Protein AF-A0A133Z0N5-F1 (afdb_monomer)

Secondary structure (DSSP, 8-state):
--EEEEEEEEEEE-TTS-EEEEEEEEETTEEEEEEEEEEES-GGGEETTEE-S-TTT-TT---TTS---

pLDDT: mean 78.31, std 14.7, range [40.97, 93.25]

Nearest PDB structures (foldseek):
  2oc3-assembly1_A  TM=4.316E-01  e=1.949E+00  Homo sapiens
  1g4u-assembly1_S  TM=5.251E-01  e=5.160E+00  Salmonella enterica subsp. enterica serovar Typhimurium
  8wut-assembly1_E  TM=5.143E-01  e=4.299E+00  Moloney murine leukemia virus
  4nnd-assembly2_B  TM=4.362E-01  e=2.642E+00  Homo sapiens
  4c0f-assembly2_D  TM=2.782E-01  e=6.994E+00  Homo sapiens

Foldseek 3Di:
DKDWFWDWDCVDADPLQKTWIWIWIDDPHDTDTHTDPDIDNDPVLDDPRARHPDPVRDPVPPVPVPPDD

Solvent-accessible surface area (backbone atoms only — not comparable to full-atom values): 4446 Å² total; per-residue (Å²): 131,73,48,79,42,54,44,69,54,82,89,60,54,46,99,83,64,25,34,50,42,26,40,36,41,37,43,99,90,45,76,47,73,47,85,50,95,51,69,42,72,50,72,87,35,53,54,98,62,38,71,44,98,45,81,88,62,44,80,82,67,58,64,86,85,72,82,80,128

Mean predicted aligned error: 8.86 Å

Sequence (69 aa):
MATLSLTIFKAKQLANGKHKIRIAVRHHHETAYIITPYIIDDISQFKNGNVIKRYDADIRYCPKKVCKV

Structure (mmCIF, N/CA/C/O backbone):
data_AF-A0A133Z0N5-F1
#
_entry.id   AF-A0A133Z0N5-F1
#
loop_
_atom_site.group_PDB
_atom_site.id
_atom_site.type_symbol
_atom_site.label_atom_id
_atom_site.label_alt_id
_atom_site.label_comp_id
_atom_site.label_asym_id
_atom_site.label_entity_id
_atom_site.label_seq_id
_atom_site.pdbx_PDB_ins_code
_atom_site.Cartn_x
_atom_site.Cartn_y
_atom_site.Cartn_z
_atom_site.occupancy
_atom_site.B_iso_or_equiv
_atom_site.auth_seq_id
_atom_site.auth_comp_id
_atom_site.auth_asym_id
_atom_site.auth_atom_id
_atom_site.pdbx_PDB_model_num
ATOM 1 N N . MET A 1 1 ? 6.179 -2.785 -20.420 1.00 81.50 1 MET A N 1
ATOM 2 C CA . MET A 1 1 ? 4.835 -2.257 -20.084 1.00 81.50 1 MET A CA 1
ATOM 3 C C . MET A 1 1 ? 4.739 -2.130 -18.575 1.00 81.50 1 MET A C 1
ATOM 5 O O . MET A 1 1 ? 5.024 -3.104 -17.887 1.00 81.50 1 MET A O 1
ATOM 9 N N . ALA A 1 2 ? 4.437 -0.940 -18.061 1.00 86.56 2 ALA A N 1
ATOM 10 C CA . ALA A 1 2 ? 4.347 -0.717 -16.621 1.00 86.56 2 ALA A CA 1
ATOM 11 C C . ALA A 1 2 ? 3.031 -1.283 -16.067 1.00 86.56 2 ALA A C 1
ATOM 13 O O . ALA A 1 2 ? 1.976 -1.090 -16.668 1.00 86.56 2 ALA A O 1
ATOM 14 N N . THR A 1 3 ? 3.086 -1.971 -14.926 1.00 92.31 3 THR A N 1
ATOM 15 C CA . THR A 1 3 ? 1.889 -2.464 -14.229 1.00 92.31 3 THR A CA 1
ATOM 16 C C . THR A 1 3 ? 1.652 -1.645 -12.971 1.00 92.31 3 THR A C 1
ATOM 18 O O . THR A 1 3 ? 2.570 -1.477 -12.163 1.00 92.31 3 THR A O 1
ATOM 21 N N . LEU A 1 4 ? 0.421 -1.173 -12.797 1.00 91.25 4 LEU A N 1
ATOM 22 C CA . LEU A 1 4 ? -0.019 -0.438 -11.617 1.00 91.25 4 LEU A CA 1
ATOM 23 C C . LEU A 1 4 ? -0.823 -1.382 -10.723 1.00 91.25 4 LEU A C 1
ATOM 25 O O . LEU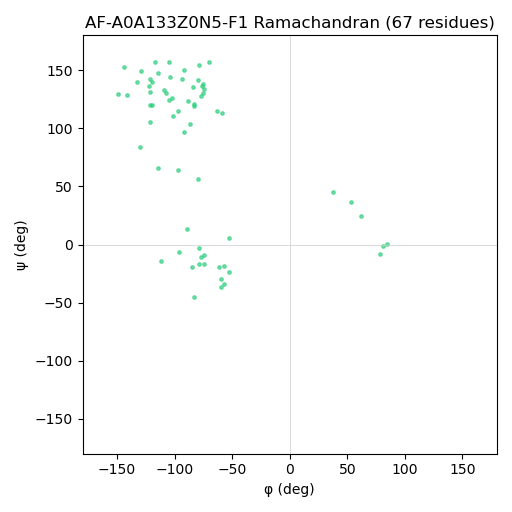 A 1 4 ? -1.790 -1.988 -11.180 1.00 91.25 4 LEU A O 1
ATOM 29 N N . SER A 1 5 ? -0.444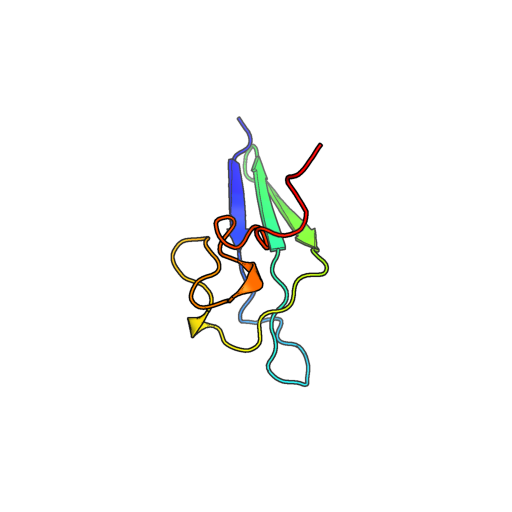 -1.507 -9.454 1.00 89.50 5 SER A N 1
ATOM 30 C CA . SER A 1 5 ? -1.223 -2.256 -8.469 1.00 89.50 5 SER A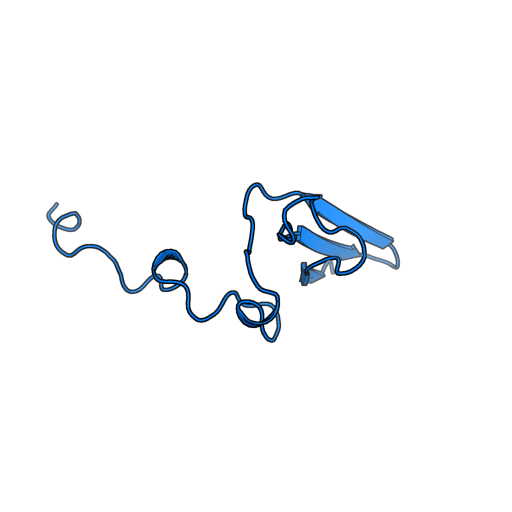 CA 1
ATOM 31 C C . SER A 1 5 ? -1.402 -1.464 -7.182 1.00 89.50 5 SER A C 1
ATOM 33 O O . SER A 1 5 ? -0.493 -0.793 -6.696 1.00 89.50 5 SER A O 1
ATOM 35 N N . LEU A 1 6 ? -2.598 -1.532 -6.606 1.00 89.75 6 LEU A N 1
ATOM 36 C CA . LEU A 1 6 ? -2.851 -0.980 -5.282 1.00 89.75 6 LEU A CA 1
ATOM 37 C C . LEU A 1 6 ? -2.222 -1.898 -4.235 1.00 89.75 6 LEU A C 1
ATOM 39 O O . LEU A 1 6 ? -2.350 -3.122 -4.295 1.00 89.75 6 LEU A O 1
ATOM 43 N N . THR A 1 7 ? -1.521 -1.305 -3.276 1.00 88.38 7 THR A N 1
ATOM 44 C CA . THR A 1 7 ? -0.785 -2.034 -2.244 1.00 88.38 7 THR A CA 1
ATOM 45 C C . THR A 1 7 ? -0.846 -1.307 -0.909 1.00 88.38 7 THR A C 1
ATOM 47 O O . THR A 1 7 ? -0.970 -0.083 -0.835 1.00 88.38 7 THR A O 1
ATOM 50 N N . ILE A 1 8 ? -0.730 -2.082 0.166 1.00 88.94 8 ILE A N 1
ATOM 51 C CA . ILE A 1 8 ? -0.574 -1.569 1.524 1.00 88.94 8 ILE A CA 1
ATOM 52 C C . ILE A 1 8 ? 0.710 -2.131 2.101 1.00 88.94 8 ILE A C 1
ATOM 54 O O . ILE A 1 8 ? 0.996 -3.324 1.993 1.00 88.94 8 ILE A O 1
ATOM 58 N N . PHE A 1 9 ? 1.466 -1.262 2.760 1.00 84.50 9 PHE A N 1
ATOM 59 C CA . PHE A 1 9 ? 2.691 -1.641 3.439 1.00 84.50 9 PHE A CA 1
ATOM 60 C C . PHE A 1 9 ? 2.386 -1.992 4.898 1.00 84.50 9 PHE A C 1
ATOM 62 O O . PHE A 1 9 ? 2.310 -1.104 5.743 1.00 84.50 9 PHE A O 1
ATOM 69 N N . LYS A 1 10 ? 2.220 -3.287 5.204 1.00 75.19 10 LYS A N 1
ATOM 70 C CA . LYS A 1 10 ? 1.921 -3.766 6.572 1.00 75.19 10 LYS A CA 1
ATOM 71 C C . LYS A 1 10 ? 2.978 -3.343 7.599 1.00 75.19 10 LYS A C 1
ATOM 73 O O . LYS A 1 10 ? 2.647 -3.040 8.734 1.00 75.19 10 LYS A O 1
ATOM 78 N N . ALA A 1 11 ? 4.242 -3.271 7.180 1.00 74.81 11 ALA A N 1
ATOM 79 C CA . ALA A 1 11 ? 5.350 -2.860 8.042 1.00 74.81 11 ALA A CA 1
ATOM 80 C C . ALA A 1 11 ? 5.383 -1.348 8.333 1.00 74.81 11 ALA A C 1
ATOM 82 O O . ALA A 1 11 ? 6.075 -0.917 9.248 1.00 74.81 11 ALA A O 1
ATOM 83 N N . LYS A 1 12 ? 4.669 -0.525 7.551 1.00 76.06 12 LYS A N 1
ATOM 84 C CA . LYS A 1 12 ? 4.668 0.939 7.694 1.00 76.06 12 LYS A CA 1
ATOM 85 C C . LYS A 1 12 ? 3.288 1.414 8.127 1.00 76.06 12 LYS A C 1
ATOM 87 O O . LYS A 1 12 ? 2.575 2.089 7.383 1.00 76.06 12 LYS A O 1
ATOM 92 N N . GLN A 1 13 ? 2.937 1.000 9.336 1.00 78.62 13 GLN A N 1
ATOM 93 C CA . GLN A 1 13 ? 1.720 1.392 10.024 1.00 78.62 13 GLN A CA 1
ATOM 94 C C . GLN A 1 13 ? 1.909 2.783 10.649 1.00 78.62 13 GLN A C 1
ATOM 96 O O . GLN A 1 13 ? 3.001 3.127 11.103 1.00 78.62 13 GLN A O 1
ATOM 101 N N . LEU A 1 14 ? 0.869 3.617 10.620 1.00 77.38 14 LEU A N 1
ATOM 102 C CA . LEU A 1 14 ? 0.847 4.845 11.416 1.00 77.38 14 LEU A CA 1
ATOM 103 C C . LEU A 1 14 ? 0.707 4.478 12.898 1.00 77.38 14 LEU A C 1
ATOM 105 O O . LEU A 1 14 ? 0.145 3.437 13.222 1.00 77.38 14 LEU A O 1
ATOM 109 N N . ALA A 1 15 ? 1.132 5.375 13.792 1.00 72.25 15 ALA A N 1
ATOM 110 C CA . ALA A 1 15 ? 1.026 5.189 15.245 1.00 72.25 15 ALA A CA 1
ATOM 111 C C . ALA A 1 15 ? -0.399 4.836 15.727 1.00 72.25 15 ALA A C 1
ATOM 113 O O . ALA A 1 15 ? -0.567 4.190 16.752 1.00 72.25 15 ALA A O 1
ATOM 114 N N . ASN A 1 16 ? -1.420 5.200 14.946 1.00 76.19 16 ASN A N 1
ATOM 115 C CA . ASN A 1 16 ? -2.831 4.959 15.249 1.00 76.19 16 ASN A CA 1
ATOM 116 C C . ASN A 1 16 ? -3.352 3.604 14.717 1.00 76.19 16 ASN A C 1
ATOM 118 O O . ASN A 1 16 ? -4.559 3.442 14.572 1.00 76.19 16 ASN A O 1
ATOM 122 N N . GLY A 1 17 ? -2.479 2.680 14.298 1.00 77.75 17 GLY A N 1
ATOM 123 C CA . GLY A 1 17 ? -2.865 1.384 13.712 1.00 77.75 17 GLY A CA 1
ATOM 124 C C . GLY A 1 17 ? -3.303 1.441 12.241 1.00 77.75 17 GLY A C 1
ATOM 125 O O . GLY A 1 17 ? -3.461 0.415 11.580 1.00 77.75 1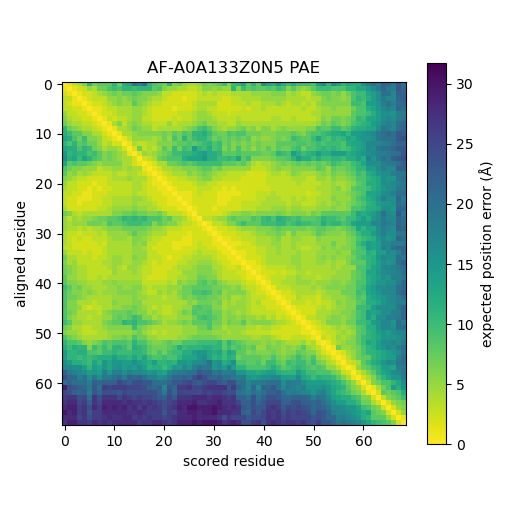7 GLY A O 1
ATOM 126 N N . LYS A 1 18 ? -3.446 2.650 11.691 1.00 84.31 18 LYS A N 1
ATOM 127 C CA . LYS A 1 18 ? -3.932 2.888 10.329 1.00 84.31 18 LYS A CA 1
ATOM 128 C C . LYS A 1 18 ? -2.855 2.656 9.271 1.00 84.31 18 LYS A C 1
ATOM 130 O O . LYS A 1 18 ? -1.664 2.854 9.520 1.00 84.31 18 LYS A O 1
ATOM 135 N N . HIS A 1 19 ? -3.269 2.337 8.046 1.00 87.62 19 HIS A N 1
ATOM 136 C CA . HIS A 1 19 ? -2.355 2.168 6.916 1.00 87.62 19 HIS A CA 1
ATOM 137 C C . HIS A 1 19 ? -2.680 3.109 5.761 1.00 87.62 19 HIS A C 1
ATOM 139 O O . HIS A 1 19 ? -3.839 3.334 5.426 1.00 87.62 19 HIS A O 1
ATOM 145 N N . LYS A 1 20 ? -1.637 3.622 5.102 1.00 88.25 20 LYS A N 1
ATOM 146 C CA . LYS A 1 20 ? -1.790 4.369 3.849 1.00 88.25 20 LYS A CA 1
ATOM 147 C C . LYS A 1 20 ? -1.872 3.414 2.666 1.00 88.25 20 LYS A C 1
ATOM 149 O O . LYS A 1 20 ? -1.043 2.507 2.549 1.00 88.25 20 LYS A O 1
ATOM 154 N N . ILE A 1 21 ? -2.812 3.676 1.766 1.00 89.12 21 ILE A N 1
ATOM 155 C CA . ILE A 1 21 ? -2.862 3.017 0.462 1.00 89.12 21 ILE A CA 1
ATOM 156 C C . ILE A 1 21 ? -1.769 3.622 -0.425 1.00 89.12 21 ILE A C 1
ATOM 158 O O . ILE A 1 21 ? -1.526 4.834 -0.421 1.00 89.12 21 ILE A O 1
ATOM 162 N N . ARG A 1 22 ? -1.072 2.779 -1.181 1.00 90.69 22 ARG A N 1
ATOM 163 C CA . ARG A 1 22 ? -0.047 3.192 -2.142 1.00 90.69 22 ARG A CA 1
ATOM 164 C C . ARG A 1 22 ? -0.303 2.542 -3.486 1.00 90.69 22 ARG A C 1
ATOM 166 O O . ARG A 1 22 ? -0.790 1.415 -3.551 1.00 90.69 22 ARG A O 1
ATOM 173 N N . ILE A 1 23 ? 0.079 3.232 -4.549 1.00 91.62 23 ILE A N 1
ATOM 174 C CA . ILE A 1 23 ? 0.082 2.660 -5.894 1.00 91.62 23 ILE A CA 1
ATOM 175 C C . ILE A 1 23 ? 1.505 2.185 -6.163 1.00 91.62 23 ILE A C 1
ATOM 177 O O . ILE A 1 23 ? 2.436 2.989 -6.177 1.00 91.62 23 ILE A O 1
ATOM 181 N N . ALA A 1 24 ? 1.678 0.879 -6.319 1.00 91.75 24 ALA A N 1
ATOM 182 C CA . ALA A 1 24 ? 2.924 0.286 -6.761 1.00 91.75 24 ALA A CA 1
ATOM 183 C C . ALA A 1 24 ? 2.980 0.358 -8.288 1.00 91.75 24 ALA A C 1
ATOM 185 O O . ALA A 1 24 ? 2.131 -0.200 -8.982 1.00 91.75 24 ALA A O 1
ATOM 186 N N . VAL A 1 25 ? 3.987 1.052 -8.799 1.00 92.94 25 VAL A N 1
ATOM 187 C CA . VAL A 1 25 ? 4.310 1.132 -10.219 1.00 92.94 25 VAL A CA 1
ATOM 188 C C . VAL A 1 25 ? 5.477 0.192 -10.453 1.00 92.94 25 VAL A C 1
ATOM 190 O O . VAL A 1 25 ? 6.576 0.439 -9.960 1.00 92.94 25 VAL A O 1
ATOM 193 N N . ARG A 1 26 ? 5.237 -0.913 -11.160 1.00 93.25 26 ARG A N 1
ATOM 194 C CA . ARG A 1 26 ? 6.284 -1.883 -11.500 1.00 93.25 26 ARG A CA 1
ATOM 195 C C . ARG A 1 26 ? 6.670 -1.733 -12.961 1.00 93.25 26 ARG A C 1
ATOM 197 O O . ARG A 1 26 ? 5.806 -1.832 -13.835 1.00 93.25 26 ARG A O 1
ATOM 204 N N . HIS A 1 27 ? 7.954 -1.518 -13.221 1.00 92.81 27 HIS A N 1
ATOM 205 C CA . HIS A 1 27 ? 8.488 -1.341 -14.567 1.00 92.81 27 HIS A CA 1
ATOM 206 C C . HIS A 1 27 ? 9.922 -1.867 -14.658 1.00 92.81 27 HIS A C 1
ATOM 208 O O . HIS A 1 27 ? 10.730 -1.519 -13.813 1.00 92.81 27 HIS A O 1
ATOM 214 N N . HIS A 1 28 ? 10.225 -2.717 -15.650 1.00 84.50 28 HIS A N 1
ATOM 215 C CA . HIS A 1 28 ? 11.570 -3.267 -15.930 1.00 84.50 28 HIS A CA 1
ATOM 216 C C . HIS A 1 28 ? 12.423 -3.607 -14.682 1.00 84.50 28 HIS A C 1
ATOM 218 O O . HIS A 1 28 ? 13.606 -3.302 -14.651 1.00 84.50 28 HIS A O 1
ATOM 224 N N . HIS A 1 29 ? 11.827 -4.269 -13.679 1.00 84.94 29 HIS A N 1
ATOM 225 C CA . HIS A 1 29 ? 12.429 -4.668 -12.385 1.00 84.94 29 HIS A CA 1
ATOM 226 C C . HIS A 1 29 ? 12.519 -3.608 -11.278 1.00 84.94 29 HIS A C 1
ATOM 228 O O . HIS A 1 29 ? 12.866 -3.944 -10.148 1.00 84.94 29 HIS A O 1
ATOM 234 N N . GLU A 1 30 ? 12.091 -2.378 -11.527 1.00 89.56 30 GLU A N 1
ATOM 235 C CA . GLU A 1 30 ? 11.924 -1.365 -10.491 1.00 89.56 30 GLU A CA 1
ATOM 236 C C . GLU A 1 30 ? 10.487 -1.347 -9.967 1.00 89.56 30 GLU A C 1
ATOM 238 O O . GLU A 1 30 ? 9.517 -1.538 -10.708 1.00 89.56 30 GLU A O 1
ATOM 243 N N . THR A 1 31 ? 10.342 -1.127 -8.659 1.00 91.31 31 THR A N 1
ATOM 244 C CA . THR A 1 31 ? 9.042 -0.892 -8.022 1.00 91.31 31 THR A CA 1
ATOM 245 C C . THR A 1 31 ? 9.065 0.463 -7.336 1.00 91.31 31 THR A C 1
ATOM 247 O O . THR A 1 31 ? 9.652 0.615 -6.265 1.00 91.31 31 THR A O 1
ATOM 250 N N . ALA A 1 32 ? 8.396 1.438 -7.938 1.00 92.06 32 ALA A N 1
ATOM 251 C CA . ALA A 1 32 ? 8.156 2.733 -7.323 1.00 92.06 32 ALA A CA 1
ATOM 252 C C . ALA A 1 32 ? 6.815 2.720 -6.581 1.00 92.06 32 ALA A C 1
ATOM 254 O O . ALA A 1 32 ? 5.876 2.024 -6.970 1.00 92.06 32 ALA A O 1
ATOM 255 N N . TYR A 1 33 ? 6.709 3.505 -5.511 1.00 91.88 33 TYR A N 1
ATOM 256 C CA . TYR A 1 33 ? 5.472 3.641 -4.748 1.00 91.88 33 TYR A CA 1
ATOM 257 C C . TYR A 1 33 ? 5.011 5.089 -4.758 1.00 91.88 33 TYR A C 1
ATOM 259 O O . TYR A 1 33 ? 5.695 5.967 -4.235 1.00 91.88 33 TYR A O 1
ATOM 267 N N . ILE A 1 34 ? 3.812 5.321 -5.276 1.00 92.12 34 ILE A N 1
ATOM 268 C CA . ILE A 1 34 ? 3.143 6.615 -5.192 1.00 92.12 34 ILE A CA 1
ATOM 269 C C . ILE A 1 34 ? 2.339 6.638 -3.893 1.00 92.12 34 ILE A C 1
ATOM 271 O O . ILE A 1 34 ? 1.510 5.759 -3.630 1.00 92.12 34 ILE A O 1
ATOM 275 N N . ILE A 1 35 ? 2.615 7.635 -3.055 1.00 89.31 35 ILE A N 1
ATOM 276 C CA . ILE A 1 35 ? 1.899 7.848 -1.797 1.00 89.31 35 ILE A CA 1
ATOM 277 C C . ILE A 1 35 ? 0.551 8.485 -2.120 1.00 89.31 35 ILE A C 1
ATOM 279 O O . ILE A 1 35 ? 0.497 9.511 -2.791 1.00 89.31 35 ILE A O 1
ATOM 283 N N . THR A 1 36 ? -0.529 7.902 -1.607 1.00 89.00 36 THR A N 1
ATOM 284 C CA . THR A 1 36 ? -1.867 8.495 -1.706 1.00 89.00 36 THR A CA 1
ATOM 285 C C . THR A 1 36 ? -2.293 9.086 -0.356 1.00 89.00 36 THR A C 1
ATOM 287 O O . THR A 1 36 ? -1.765 8.674 0.688 1.00 89.00 36 THR A O 1
ATOM 290 N N . PRO A 1 37 ? -3.235 10.047 -0.338 1.00 86.19 37 PRO A N 1
ATOM 291 C CA . PRO A 1 37 ? -3.785 10.583 0.906 1.00 86.19 37 PRO A CA 1
ATOM 292 C C . PRO A 1 37 ? -4.757 9.613 1.595 1.00 86.19 37 PRO A C 1
ATOM 294 O O . PRO A 1 37 ? -5.146 9.856 2.734 1.00 86.19 37 PRO A O 1
ATOM 297 N N . TYR A 1 38 ? -5.147 8.516 0.937 1.00 85.19 38 TYR A N 1
ATOM 298 C CA . TYR A 1 38 ? -6.133 7.581 1.464 1.00 85.19 38 TYR A CA 1
ATOM 299 C C . TYR A 1 38 ? -5.549 6.696 2.562 1.00 85.19 38 TYR A C 1
ATOM 301 O O . TYR A 1 38 ? -4.497 6.063 2.414 1.00 85.19 38 TYR A O 1
ATOM 309 N N . ILE A 1 39 ? -6.278 6.645 3.672 1.00 87.12 39 ILE A N 1
ATOM 310 C CA . ILE A 1 39 ? -5.923 5.897 4.870 1.00 87.12 39 ILE A CA 1
ATOM 311 C C . ILE A 1 39 ? -7.042 4.901 5.147 1.00 87.12 39 ILE A C 1
ATOM 313 O O . ILE A 1 39 ? -8.211 5.284 5.168 1.00 87.12 39 ILE A O 1
ATOM 317 N N . ILE A 1 40 ? -6.667 3.650 5.384 1.00 86.12 40 ILE A N 1
ATOM 318 C CA . ILE A 1 40 ? -7.549 2.596 5.879 1.00 86.12 40 ILE A CA 1
ATOM 319 C C . ILE A 1 40 ? -7.283 2.347 7.360 1.00 86.12 40 ILE A C 1
ATOM 321 O O . ILE A 1 40 ? -6.141 2.417 7.824 1.00 86.12 40 ILE A O 1
ATOM 325 N N . ASP A 1 41 ? -8.348 2.057 8.091 1.00 82.94 41 ASP A N 1
ATOM 326 C CA . ASP A 1 41 ? -8.279 1.779 9.522 1.00 82.94 41 ASP A CA 1
ATOM 327 C C . ASP A 1 41 ? -7.891 0.313 9.750 1.00 82.94 41 ASP A C 1
ATOM 329 O O . ASP A 1 41 ? -6.939 0.034 10.472 1.00 82.94 41 ASP A O 1
ATOM 333 N N . ASP A 1 42 ? -8.520 -0.602 9.004 1.00 81.81 42 ASP A N 1
ATOM 334 C CA . ASP A 1 42 ? -8.309 -2.045 9.116 1.00 81.81 42 ASP A CA 1
ATOM 335 C C . ASP A 1 42 ? -7.796 -2.675 7.823 1.00 81.81 42 ASP A C 1
ATOM 337 O O . ASP A 1 42 ? -8.310 -2.424 6.732 1.00 81.81 42 ASP A O 1
ATOM 341 N N . ILE A 1 43 ? -6.854 -3.615 7.950 1.00 81.69 43 ILE A N 1
ATOM 342 C CA . ILE A 1 43 ? -6.345 -4.418 6.821 1.00 81.69 43 ILE A CA 1
ATOM 343 C C . ILE A 1 43 ? -7.477 -5.226 6.165 1.00 81.69 43 ILE A C 1
ATOM 345 O O . ILE A 1 43 ? -7.455 -5.456 4.959 1.00 81.69 43 ILE A O 1
ATOM 349 N N . SER A 1 44 ? -8.501 -5.603 6.934 1.00 82.62 44 SER A N 1
ATOM 350 C CA . SER A 1 44 ? -9.694 -6.308 6.451 1.00 82.62 44 SER A CA 1
ATOM 351 C C . SER A 1 44 ? -10.512 -5.516 5.422 1.00 82.62 44 SER A C 1
ATOM 353 O O . SER A 1 44 ? -11.294 -6.114 4.683 1.00 82.62 44 SER A O 1
ATOM 355 N N . GLN A 1 45 ? -10.339 -4.189 5.358 1.00 82.69 45 GLN A N 1
ATOM 356 C CA . GLN A 1 45 ? -10.947 -3.328 4.338 1.00 82.69 45 GLN A CA 1
ATOM 357 C C . GLN A 1 45 ? -10.197 -3.382 3.002 1.00 82.69 45 GLN A C 1
ATOM 359 O O . GLN A 1 45 ? -10.636 -2.769 2.036 1.00 82.69 45 GLN A O 1
ATOM 364 N N . PHE A 1 46 ? -9.083 -4.110 2.904 1.00 85.81 46 PHE A N 1
ATOM 365 C CA . PHE A 1 46 ? -8.333 -4.254 1.665 1.00 85.81 46 PHE A CA 1
ATOM 366 C C . PHE A 1 46 ? -8.219 -5.713 1.247 1.00 85.81 46 PHE A C 1
ATOM 368 O O . PHE A 1 46 ? -7.645 -6.545 1.950 1.00 85.81 46 PHE A O 1
ATOM 375 N N . LYS A 1 47 ? -8.742 -6.026 0.062 1.00 85.25 47 LYS A N 1
ATOM 376 C CA . LYS A 1 47 ? -8.733 -7.384 -0.479 1.00 85.25 47 LYS A CA 1
ATOM 377 C C . LYS A 1 47 ? -8.480 -7.349 -1.979 1.00 85.25 47 LYS A C 1
ATOM 379 O O . LYS A 1 47 ? -9.159 -6.637 -2.709 1.00 85.25 47 LYS A O 1
ATOM 384 N N . ASN A 1 48 ? -7.504 -8.133 -2.435 1.00 82.50 48 ASN A N 1
ATOM 385 C CA . ASN A 1 48 ? -7.160 -8.313 -3.852 1.00 82.50 48 ASN A CA 1
ATOM 386 C C . ASN A 1 48 ? -6.910 -7.004 -4.629 1.00 82.50 48 ASN A C 1
ATOM 388 O O . ASN A 1 48 ? -7.276 -6.901 -5.793 1.00 82.50 48 ASN A O 1
ATOM 392 N N . GLY A 1 49 ? -6.301 -5.997 -3.995 1.00 79.69 49 GLY A N 1
ATOM 393 C CA . GLY A 1 49 ? -6.041 -4.712 -4.653 1.00 79.69 49 GLY A CA 1
ATOM 394 C C . GLY A 1 49 ? -7.218 -3.735 -4.624 1.00 79.69 49 GLY A C 1
ATOM 395 O O . GLY A 1 49 ? -7.069 -2.620 -5.105 1.00 79.69 49 GLY A O 1
ATOM 396 N N . ASN A 1 50 ? -8.348 -4.107 -4.021 1.00 82.38 50 ASN A N 1
ATOM 397 C CA . ASN A 1 50 ? -9.519 -3.249 -3.889 1.00 82.38 50 ASN A CA 1
ATOM 398 C C . ASN A 1 50 ? -9.791 -2.900 -2.426 1.00 82.38 50 ASN A C 1
ATOM 400 O O . ASN A 1 50 ? -9.577 -3.709 -1.517 1.00 82.38 50 ASN A O 1
ATOM 404 N N . VAL A 1 51 ? -10.314 -1.694 -2.216 1.00 84.06 51 VAL A N 1
ATOM 405 C CA . VAL A 1 51 ? -10.887 -1.280 -0.935 1.00 84.06 51 VAL A CA 1
ATOM 406 C C . VAL A 1 51 ? -12.326 -1.785 -0.887 1.00 84.06 51 VAL A C 1
ATOM 408 O O . VAL A 1 51 ? -13.128 -1.475 -1.761 1.00 84.06 51 VAL A O 1
ATOM 411 N N . ILE A 1 52 ? -12.642 -2.600 0.112 1.00 81.81 52 ILE A N 1
ATOM 412 C CA . ILE A 1 52 ? -13.946 -3.232 0.306 1.00 81.81 52 ILE A CA 1
ATOM 413 C C . ILE A 1 52 ? -14.578 -2.750 1.612 1.00 81.81 52 ILE A C 1
ATOM 415 O O . ILE A 1 52 ? -13.879 -2.351 2.541 1.00 81.81 52 ILE A O 1
ATOM 419 N N . LYS A 1 53 ? -15.911 -2.851 1.706 1.00 77.81 53 LYS A N 1
ATOM 420 C CA . LYS A 1 53 ? -16.686 -2.534 2.924 1.00 77.81 53 LYS A CA 1
ATOM 421 C C . LYS A 1 53 ? -16.57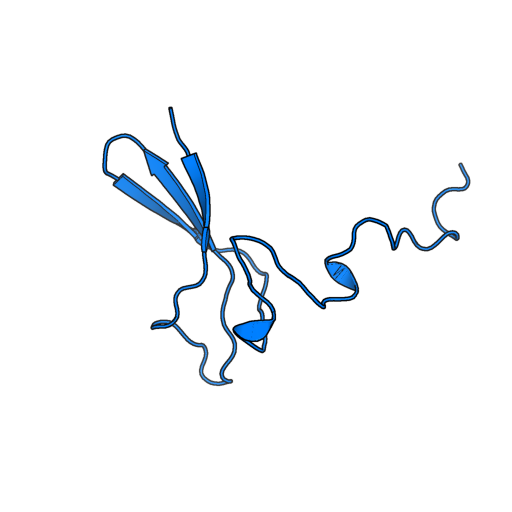5 -1.074 3.390 1.00 77.81 53 LYS A C 1
ATOM 423 O O . LYS A 1 53 ? -16.798 -0.785 4.562 1.00 77.81 53 LYS A O 1
ATOM 428 N N . ARG A 1 54 ? -16.267 -0.160 2.469 1.00 73.94 54 ARG A N 1
ATOM 429 C CA . ARG A 1 54 ? -16.341 1.286 2.682 1.00 73.94 54 ARG A CA 1
ATOM 430 C C . ARG A 1 54 ? -17.497 1.865 1.886 1.00 73.94 54 ARG A C 1
ATOM 432 O O . ARG A 1 54 ? -17.650 1.550 0.711 1.00 73.94 54 ARG A O 1
ATOM 439 N N . TYR A 1 55 ? -18.291 2.702 2.542 1.00 71.69 55 TYR A N 1
ATOM 440 C CA . TYR A 1 55 ? -19.414 3.416 1.933 1.00 71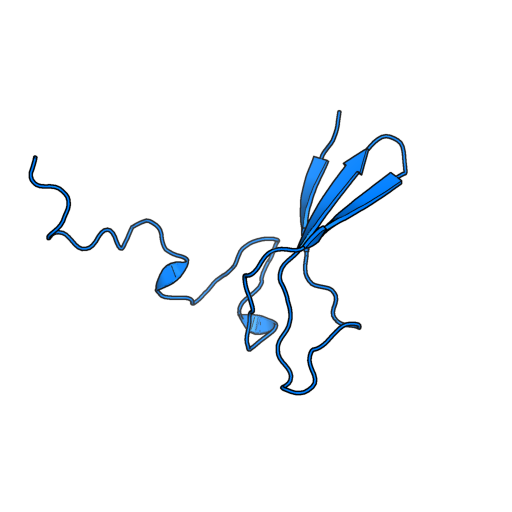.69 55 TYR A CA 1
ATOM 441 C C . TYR A 1 55 ? -18.953 4.313 0.768 1.00 71.69 55 TYR A C 1
ATOM 443 O O . TYR A 1 55 ? -19.620 4.402 -0.253 1.00 71.69 55 TYR A O 1
ATOM 451 N N . ASP A 1 56 ? -17.771 4.912 0.909 1.00 69.44 56 ASP A N 1
ATOM 452 C CA . ASP A 1 56 ? -1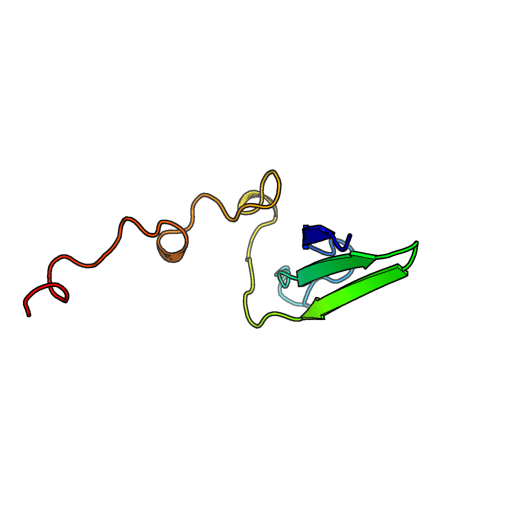7.101 5.797 -0.046 1.00 69.44 56 ASP A CA 1
ATOM 453 C C . ASP A 1 56 ? -16.404 5.063 -1.204 1.00 69.44 56 ASP A C 1
ATOM 455 O O . ASP A 1 56 ? -16.071 5.682 -2.212 1.00 69.44 56 ASP A O 1
ATOM 459 N N . ALA A 1 57 ? -16.173 3.752 -1.078 1.00 66.00 57 ALA A N 1
ATOM 460 C CA . ALA A 1 57 ? -15.503 2.955 -2.108 1.00 66.00 57 ALA A CA 1
ATOM 461 C C . ALA A 1 57 ? -16.466 2.464 -3.202 1.00 66.00 57 ALA A C 1
ATOM 463 O O . ALA A 1 57 ? -16.029 2.097 -4.295 1.00 66.00 57 ALA A O 1
ATOM 464 N N . ASP A 1 58 ? -17.771 2.447 -2.922 1.00 66.75 58 ASP A N 1
ATOM 465 C CA . ASP A 1 58 ? -18.778 2.051 -3.895 1.00 66.75 58 ASP A CA 1
ATOM 466 C C . ASP A 1 58 ? -19.202 3.260 -4.742 1.00 66.75 58 ASP A C 1
ATOM 468 O O . ASP A 1 58 ? -19.976 4.117 -4.319 1.00 66.75 58 ASP A O 1
ATOM 472 N N . ILE A 1 59 ? -18.702 3.313 -5.979 1.00 61.75 59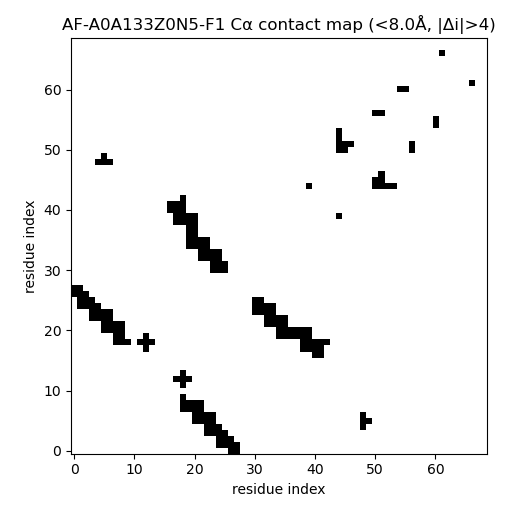 ILE A N 1
ATOM 473 C CA . ILE A 1 59 ? -19.052 4.344 -6.974 1.00 61.75 59 ILE A CA 1
ATOM 474 C C . ILE A 1 59 ? -20.572 4.405 -7.244 1.00 61.75 59 ILE A C 1
ATOM 476 O O . ILE A 1 59 ? -21.061 5.418 -7.746 1.00 61.75 59 ILE A O 1
ATOM 480 N N . ARG A 1 60 ? -21.358 3.365 -6.909 1.00 52.00 60 ARG A N 1
ATOM 481 C CA . ARG A 1 60 ? -22.818 3.384 -7.115 1.00 52.00 60 ARG A CA 1
ATOM 482 C C . ARG A 1 60 ? -23.548 4.217 -6.073 1.00 52.00 60 ARG A C 1
ATOM 484 O O . ARG A 1 60 ? -24.715 4.538 -6.300 1.00 52.00 60 ARG A O 1
ATOM 491 N N . TYR A 1 61 ? -22.889 4.649 -4.999 1.00 52.34 61 TYR A N 1
ATOM 492 C CA . TYR A 1 61 ? -23.406 5.717 -4.152 1.00 52.34 61 TYR A CA 1
ATOM 493 C C . TYR A 1 61 ? -23.131 7.087 -4.789 1.00 52.34 61 TYR A C 1
ATOM 495 O O . TYR A 1 61 ? -22.545 7.983 -4.189 1.00 52.34 61 TYR A O 1
ATOM 503 N N . CYS A 1 62 ? -23.605 7.283 -6.022 1.00 43.41 62 CYS A N 1
ATOM 504 C CA . CYS A 1 62 ? -23.986 8.623 -6.433 1.00 43.41 62 CYS A CA 1
ATOM 505 C C . CYS A 1 62 ? -25.155 9.017 -5.518 1.00 43.41 62 CYS A C 1
ATOM 507 O O . CYS A 1 62 ? -26.210 8.368 -5.575 1.00 43.41 62 CYS A O 1
ATOM 509 N N . PRO A 1 63 ? -25.026 10.036 -4.649 1.00 51.59 63 PRO A N 1
ATOM 510 C CA . PRO A 1 63 ? -26.203 10.581 -4.007 1.00 51.59 63 PRO A CA 1
ATOM 511 C C . PRO A 1 63 ? -27.115 11.058 -5.141 1.00 51.59 63 PRO A C 1
ATOM 513 O O . PRO A 1 63 ? -26.781 12.010 -5.845 1.00 51.59 63 PRO A O 1
ATOM 516 N N . LYS A 1 64 ? -28.276 10.410 -5.319 1.00 49.72 64 LYS A N 1
ATOM 517 C CA . LYS A 1 64 ? -29.312 10.718 -6.333 1.00 49.72 64 LYS A CA 1
ATOM 518 C C . LYS A 1 64 ? -29.796 12.188 -6.347 1.00 49.72 64 LYS A C 1
ATOM 520 O O . LYS A 1 64 ? -30.739 12.516 -7.057 1.00 49.72 64 LYS A O 1
ATOM 525 N N . LYS A 1 65 ? -29.191 13.074 -5.553 1.00 44.50 65 LYS A N 1
ATOM 526 C CA . LYS A 1 65 ? -29.442 14.515 -5.493 1.00 44.50 65 LYS A CA 1
ATOM 527 C C . LYS A 1 65 ? -28.491 15.379 -6.334 1.00 44.50 65 LYS A C 1
ATOM 529 O O . LYS A 1 65 ? -28.755 16.571 -6.409 1.00 44.50 65 LYS A O 1
ATOM 534 N N . VAL A 1 66 ? -27.436 14.840 -6.958 1.00 52.28 66 VAL A N 1
ATOM 535 C CA . VAL A 1 66 ? -26.467 15.669 -7.722 1.00 52.28 66 VAL A CA 1
ATOM 536 C C . VAL A 1 66 ? -26.501 15.423 -9.239 1.00 52.28 66 VAL A C 1
ATOM 538 O O . VAL A 1 66 ? -26.052 16.266 -10.003 1.00 52.28 66 VAL A O 1
ATOM 541 N N . CYS A 1 67 ? -27.133 14.3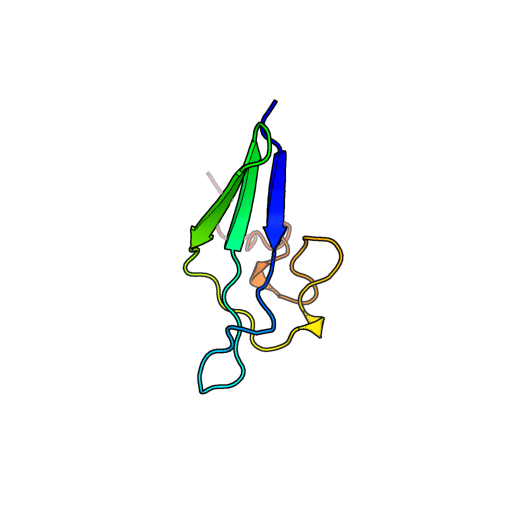48 -9.715 1.00 42.22 67 CYS A N 1
ATOM 542 C CA . CYS A 1 67 ? -27.355 14.127 -11.151 1.00 42.22 67 CYS A CA 1
ATOM 543 C C . CYS A 1 67 ? -28.759 14.587 -11.579 1.00 42.22 67 CYS A C 1
ATOM 545 O O . CYS A 1 67 ? -29.607 13.784 -11.961 1.00 42.22 67 CYS A O 1
ATOM 547 N N . LYS A 1 68 ? -29.012 15.891 -11.461 1.00 40.97 68 LYS A N 1
ATOM 548 C CA . LYS A 1 68 ? -30.035 16.612 -12.230 1.00 40.97 68 LYS A CA 1
ATOM 549 C C . LYS A 1 68 ? -29.363 17.850 -12.817 1.00 40.97 68 LYS A C 1
ATOM 551 O O . LYS A 1 68 ? -29.429 18.909 -12.203 1.00 40.97 68 LYS A O 1
ATOM 556 N N . VAL A 1 69 ? -28.709 17.680 -13.961 1.00 41.25 69 VAL A N 1
ATOM 557 C CA . VAL A 1 69 ? -28.570 18.697 -15.014 1.00 41.25 69 VAL A CA 1
ATOM 558 C C . VAL A 1 69 ? -28.563 17.946 -16.334 1.00 41.25 69 VAL A C 1
ATOM 560 O O . VAL A 1 69 ? -27.802 16.954 -16.408 1.00 41.25 69 VAL A O 1
#

Radius of gyration: 15.07 Å; Cα contacts (8 Å, |Δi|>4): 96; chains: 1; bounding box: 42×27×35 Å